Protein AF-A0A1P8UWG8-F1 (afdb_monomer_lite)

Secondary structure (DSSP, 8-state):
-------HHHHTHHHHHHS-SS-TTB-S-TTT--B---SSTT---SSHHHHHHHHHHHHHHHHHHHHHHHHHHHTSS--S-HHHHHHHHHHHHHHHHHHHHHHHHHHHHHT-

Organism: NCBI:txid1250539

pLDDT: mean 94.81, std 5.62, range [61.84, 98.56]

Radius of gyration: 17.38 Å; chains: 1; bounding box: 39×30×46 Å

Sequence (112 aa):
MHLDIEPFAVACAPQLDRSPLAVPGICFNSACARAFSPARAWQVYCCESCRRFGEREMRKVGHMAAPALLAWRLGKYETQDAARRDLSRAARRWVGHLQSAWLRDRQRRAAG

Structure (mmCIF, N/CA/C/O backbone):
data_AF-A0A1P8UWG8-F1
#
_entry.id   AF-A0A1P8UWG8-F1
#
loop_
_atom_site.group_PDB
_atom_site.id
_atom_site.type_symbol
_atom_site.label_atom_id
_atom_site.label_alt_id
_atom_site.label_comp_id
_atom_site.label_asym_id
_atom_site.label_entity_id
_atom_site.label_seq_id
_atom_site.pdbx_PDB_ins_code
_atom_site.Cartn_x
_atom_site.Cartn_y
_atom_site.Cartn_z
_atom_site.occupancy
_atom_site.B_iso_or_equiv
_atom_site.auth_seq_id
_atom_site.auth_comp_id
_atom_site.auth_asym_id
_atom_site.auth_atom_id
_atom_site.pdbx_PDB_model_num
ATOM 1 N N . MET A 1 1 ? 0.001 -17.797 11.940 1.00 62.28 1 MET A N 1
ATOM 2 C CA . MET A 1 1 ? -1.216 -17.040 11.574 1.00 62.28 1 MET A CA 1
ATOM 3 C C . MET A 1 1 ? -1.509 -17.325 10.114 1.00 62.28 1 MET A C 1
ATOM 5 O O . MET A 1 1 ? -0.632 -17.079 9.296 1.00 62.28 1 MET A O 1
ATOM 9 N N . HIS A 1 2 ? -2.679 -17.880 9.808 1.00 76.88 2 HIS A N 1
ATOM 10 C CA . HIS A 1 2 ? -3.149 -18.104 8.441 1.00 76.88 2 HIS A CA 1
ATOM 11 C C . HIS A 1 2 ? -4.305 -17.135 8.182 1.00 76.88 2 HIS A C 1
ATOM 13 O O . HIS A 1 2 ? -5.165 -16.984 9.049 1.00 76.88 2 HIS A O 1
ATOM 19 N N . LEU A 1 3 ? -4.266 -16.412 7.064 1.00 82.88 3 LEU A N 1
ATOM 20 C CA . LEU A 1 3 ? -5.334 -15.509 6.639 1.00 82.88 3 LEU A CA 1
ATOM 21 C C . LEU A 1 3 ? -5.834 -16.012 5.288 1.00 82.88 3 LEU A C 1
ATOM 23 O O . LEU A 1 3 ? -5.139 -15.844 4.287 1.00 82.88 3 LEU A O 1
ATOM 27 N N . ASP A 1 4 ? -7.025 -16.605 5.280 1.00 87.56 4 ASP A N 1
ATOM 28 C CA . ASP A 1 4 ? -7.695 -17.126 4.083 1.00 87.56 4 ASP A CA 1
ATOM 29 C C . ASP A 1 4 ? -8.391 -16.003 3.314 1.00 87.56 4 ASP A C 1
ATOM 31 O O . ASP A 1 4 ? -9.614 -15.945 3.196 1.00 87.56 4 ASP A O 1
ATOM 35 N N . ILE A 1 5 ? -7.595 -15.046 2.845 1.00 93.19 5 ILE A N 1
ATOM 36 C CA . ILE A 1 5 ? -8.054 -13.968 1.978 1.00 93.19 5 ILE A CA 1
ATOM 37 C C . ILE A 1 5 ? -7.398 -14.106 0.612 1.00 93.19 5 ILE A C 1
ATOM 39 O O . ILE A 1 5 ? -6.190 -14.325 0.499 1.00 93.19 5 ILE A O 1
ATOM 43 N N . GLU A 1 6 ? -8.208 -13.959 -0.432 1.00 93.25 6 GLU A N 1
ATOM 44 C CA . GLU A 1 6 ? -7.722 -13.944 -1.803 1.00 93.25 6 GLU A CA 1
ATOM 45 C C . GLU A 1 6 ? -6.659 -12.840 -1.989 1.00 93.25 6 GLU A C 1
ATOM 47 O O . GLU A 1 6 ? -6.832 -11.720 -1.486 1.00 93.25 6 GLU A O 1
ATOM 52 N N . PRO A 1 7 ? -5.543 -13.112 -2.696 1.00 91.12 7 PRO A N 1
ATOM 53 C CA . PRO A 1 7 ? -4.528 -12.099 -2.944 1.00 91.12 7 PRO A CA 1
ATOM 54 C C . PRO A 1 7 ? -5.112 -10.871 -3.645 1.00 91.12 7 PRO A C 1
ATOM 56 O O . PRO A 1 7 ? -5.896 -10.996 -4.582 1.00 91.12 7 PRO A O 1
ATOM 59 N N . PHE A 1 8 ? -4.650 -9.676 -3.266 1.00 92.12 8 PHE A N 1
ATOM 60 C CA . PHE A 1 8 ? -5.113 -8.410 -3.854 1.00 92.12 8 PHE A CA 1
ATOM 61 C C . PHE A 1 8 ? -5.042 -8.391 -5.391 1.00 92.12 8 PHE A C 1
ATOM 63 O O . PHE A 1 8 ? -5.943 -7.874 -6.044 1.00 92.12 8 PHE A O 1
ATOM 70 N N . ALA A 1 9 ? -3.997 -8.993 -5.971 1.00 90.75 9 ALA A N 1
ATOM 71 C CA . ALA A 1 9 ? -3.826 -9.078 -7.421 1.00 90.75 9 ALA A CA 1
ATOM 72 C C . ALA A 1 9 ? -4.924 -9.893 -8.127 1.00 90.75 9 ALA A C 1
ATOM 74 O O . ALA A 1 9 ? -5.189 -9.652 -9.298 1.00 90.75 9 ALA A O 1
ATOM 75 N N . VAL A 1 10 ? -5.554 -10.834 -7.418 1.00 93.44 10 VAL A N 1
ATOM 76 C CA . VAL A 1 10 ? -6.648 -11.661 -7.937 1.00 93.44 10 VAL A CA 1
ATOM 77 C C . VAL A 1 10 ? -7.987 -10.983 -7.648 1.00 93.44 10 VAL A C 1
ATOM 79 O O . VAL A 1 10 ? -8.734 -10.691 -8.579 1.00 93.44 10 VAL A O 1
ATOM 82 N N . ALA A 1 11 ? -8.231 -10.603 -6.389 1.00 96.44 11 ALA A N 1
ATOM 83 C CA . ALA A 1 11 ? -9.482 -9.969 -5.959 1.00 96.44 11 ALA A CA 1
ATOM 84 C C . ALA A 1 11 ? -9.781 -8.640 -6.677 1.00 96.44 11 ALA A C 1
ATOM 86 O O . ALA A 1 11 ? -10.934 -8.221 -6.780 1.00 96.44 11 ALA A O 1
ATOM 87 N N . CYS A 1 12 ? -8.743 -7.948 -7.156 1.00 95.50 12 CYS A N 1
ATOM 88 C CA . CYS A 1 12 ? -8.858 -6.686 -7.884 1.00 95.50 12 CYS A CA 1
ATOM 89 C C . CYS A 1 12 ? -8.333 -6.768 -9.326 1.00 95.50 12 CYS A C 1
ATOM 91 O O . CYS A 1 12 ? -7.966 -5.735 -9.890 1.00 95.50 12 CYS A O 1
ATOM 93 N N . ALA A 1 13 ? -8.283 -7.962 -9.931 1.00 93.56 13 ALA A N 1
ATOM 94 C CA . ALA A 1 13 ? -7.753 -8.140 -11.285 1.00 93.56 13 ALA A CA 1
ATOM 95 C C . ALA A 1 13 ? -8.399 -7.194 -12.326 1.00 93.56 13 ALA A C 1
ATOM 97 O O . ALA A 1 13 ? -7.653 -6.462 -12.976 1.00 93.56 13 ALA A O 1
ATOM 98 N N . PRO A 1 14 ? -9.742 -7.051 -12.424 1.00 95.31 14 PRO A N 1
ATOM 99 C CA . PRO A 1 14 ? -10.351 -6.149 -13.410 1.00 95.31 14 PRO A CA 1
ATOM 100 C C . PRO A 1 14 ? -9.973 -4.673 -13.222 1.00 95.31 14 PRO A C 1
ATOM 102 O O . PRO A 1 14 ? -9.913 -3.904 -14.182 1.00 95.31 14 PRO A O 1
ATOM 105 N N . GLN A 1 15 ? -9.756 -4.244 -11.977 1.00 96.81 15 GLN A N 1
ATOM 106 C CA . GLN A 1 15 ? -9.339 -2.883 -11.654 1.00 96.81 15 GLN A CA 1
ATOM 107 C C . GLN A 1 15 ? -7.863 -2.675 -11.986 1.00 96.81 15 GLN A C 1
ATOM 109 O O . GLN A 1 15 ? -7.504 -1.620 -12.504 1.00 96.81 15 GLN A O 1
ATOM 114 N N . LEU A 1 16 ? -7.025 -3.676 -11.716 1.00 92.81 16 LEU A N 1
ATOM 115 C CA . LEU A 1 16 ? -5.600 -3.644 -12.029 1.00 92.81 16 LEU A CA 1
ATOM 116 C C . LEU A 1 16 ? -5.337 -3.697 -13.534 1.00 92.81 16 LEU A C 1
ATOM 118 O O . LEU A 1 16 ? -4.412 -3.034 -13.984 1.00 92.81 16 LEU A O 1
ATOM 122 N N . ASP A 1 17 ? -6.175 -4.374 -14.317 1.00 91.50 17 ASP A N 1
ATOM 123 C CA . ASP A 1 17 ? -6.080 -4.345 -15.782 1.00 91.50 17 ASP A CA 1
ATOM 124 C C . ASP A 1 17 ? -6.367 -2.943 -16.345 1.00 91.50 17 ASP A C 1
ATOM 126 O O . ASP A 1 17 ? -5.721 -2.496 -17.291 1.00 91.50 17 ASP A O 1
ATOM 130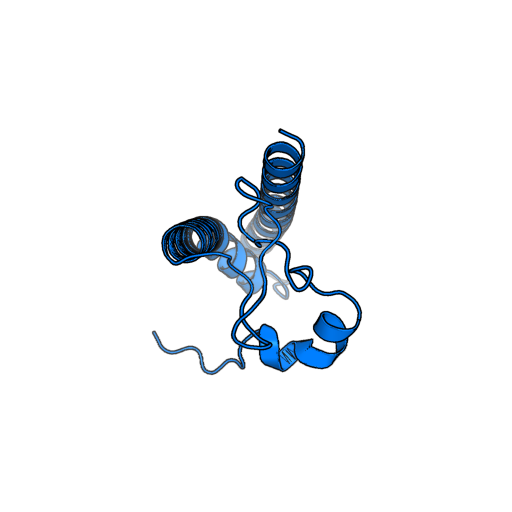 N N . ARG A 1 18 ? -7.320 -2.215 -15.744 1.00 94.25 18 ARG A N 1
ATOM 131 C CA . ARG A 1 18 ? -7.695 -0.849 -16.161 1.00 94.25 18 ARG A CA 1
ATOM 132 C C . ARG A 1 18 ? -6.758 0.227 -15.623 1.00 94.25 18 ARG A C 1
ATOM 134 O O . ARG A 1 18 ? -6.586 1.263 -16.256 1.00 94.25 18 ARG A O 1
ATOM 141 N N . SER A 1 19 ? -6.197 0.006 -14.440 1.00 94.31 19 SER A N 1
ATOM 142 C CA . SER A 1 19 ? -5.290 0.930 -13.765 1.00 94.31 19 SER A CA 1
ATOM 143 C C . SER A 1 19 ? -4.104 0.160 -13.174 1.00 94.31 19 SER A C 1
ATOM 145 O O . SER A 1 19 ? -4.040 -0.023 -11.950 1.00 94.31 19 SER A O 1
ATOM 147 N N . PRO A 1 20 ? -3.153 -0.287 -14.017 1.00 91.25 20 PRO A N 1
ATOM 148 C CA . PRO A 1 20 ? -2.013 -1.069 -13.561 1.00 91.25 20 PRO A CA 1
ATOM 149 C C . PRO A 1 20 ? -1.151 -0.296 -12.565 1.00 91.25 20 PRO A C 1
ATOM 151 O O . PRO A 1 20 ? -0.825 0.871 -12.772 1.00 91.25 20 PRO A O 1
ATOM 154 N N . LEU A 1 21 ? -0.720 -0.968 -11.493 1.00 91.50 21 LEU A N 1
ATOM 155 C CA . LEU A 1 21 ? 0.269 -0.399 -10.567 1.00 91.50 21 LEU A CA 1
ATOM 156 C C . LEU A 1 21 ? 1.662 -0.318 -11.202 1.00 91.50 21 LEU A C 1
ATOM 158 O O . LEU A 1 21 ? 2.432 0.590 -10.896 1.00 91.50 21 LEU A O 1
ATOM 162 N N . ALA A 1 22 ? 1.988 -1.284 -12.061 1.00 92.25 22 ALA A N 1
ATOM 163 C CA . ALA A 1 22 ? 3.235 -1.353 -12.804 1.00 92.25 22 ALA A CA 1
ATOM 164 C C . ALA A 1 22 ? 2.945 -1.198 -14.297 1.00 92.25 22 ALA A C 1
ATOM 166 O O . ALA A 1 22 ? 2.021 -1.819 -14.819 1.00 92.25 22 ALA A O 1
ATOM 167 N N . VAL A 1 23 ? 3.756 -0.396 -14.984 1.00 91.25 23 VAL A N 1
ATOM 168 C CA . VAL A 1 23 ? 3.688 -0.266 -16.441 1.00 91.25 23 VAL A CA 1
ATOM 169 C C . VAL A 1 23 ? 4.468 -1.429 -17.065 1.00 91.25 23 VAL A C 1
ATOM 171 O O . VAL A 1 23 ? 5.633 -1.623 -16.701 1.00 91.25 23 VAL A O 1
ATOM 174 N N . PRO A 1 24 ? 3.876 -2.212 -17.988 1.00 90.81 24 PRO A N 1
ATOM 175 C CA . PRO A 1 24 ? 4.586 -3.290 -18.666 1.00 90.81 24 PRO A CA 1
ATOM 176 C C . PRO A 1 24 ? 5.894 -2.806 -19.299 1.00 90.81 24 PRO A C 1
ATOM 178 O O . PRO A 1 24 ? 5.934 -1.780 -19.972 1.00 90.81 24 PRO A O 1
ATOM 181 N N . GLY A 1 25 ? 6.977 -3.544 -19.057 1.00 94.31 25 GLY A N 1
ATOM 182 C CA . GLY A 1 25 ? 8.305 -3.210 -19.571 1.00 94.31 25 GLY A CA 1
ATOM 183 C C . GLY A 1 25 ? 9.022 -2.061 -18.855 1.00 94.31 25 GLY A C 1
ATOM 184 O O . GLY A 1 25 ? 10.145 -1.741 -19.228 1.00 94.31 25 GLY A O 1
ATOM 185 N N . ILE A 1 26 ? 8.445 -1.468 -17.804 1.00 95.81 26 ILE A N 1
ATOM 186 C CA . ILE A 1 26 ? 9.113 -0.478 -16.947 1.00 95.81 26 ILE A CA 1
ATOM 187 C C . ILE A 1 26 ? 9.309 -1.069 -15.553 1.00 95.81 26 ILE A C 1
ATOM 189 O O . ILE A 1 26 ? 8.381 -1.600 -14.945 1.00 95.81 26 ILE A O 1
ATOM 193 N N . CYS A 1 27 ? 10.534 -1.010 -15.029 1.00 96.75 27 CYS A N 1
ATOM 194 C CA . CYS A 1 27 ? 10.850 -1.602 -13.734 1.00 96.75 27 CYS A CA 1
ATOM 195 C C . CYS A 1 27 ? 10.037 -0.945 -12.608 1.00 96.75 27 CYS A C 1
ATOM 197 O O . CYS A 1 27 ? 10.156 0.251 -12.353 1.00 96.75 27 CYS A O 1
ATOM 199 N N . PHE A 1 28 ? 9.274 -1.747 -11.865 1.00 96.88 28 PHE A N 1
ATOM 200 C CA . PHE A 1 28 ? 8.405 -1.282 -10.782 1.00 96.88 28 PHE A CA 1
ATOM 201 C C . PHE A 1 28 ? 9.157 -0.827 -9.514 1.00 96.88 28 PHE A C 1
ATOM 203 O O . PHE A 1 28 ? 8.568 -0.257 -8.587 1.00 96.88 28 PHE A O 1
ATOM 210 N N . ASN A 1 29 ? 10.473 -1.054 -9.451 1.00 96.75 29 ASN A N 1
ATOM 211 C CA . ASN A 1 29 ? 11.321 -0.397 -8.463 1.00 96.75 29 ASN A CA 1
ATOM 212 C C . ASN A 1 29 ? 11.430 1.087 -8.833 1.00 96.75 29 ASN A C 1
ATOM 214 O O . ASN A 1 29 ? 12.096 1.428 -9.809 1.00 96.75 29 ASN A O 1
ATOM 218 N N . SER A 1 30 ? 10.820 1.958 -8.028 1.00 93.06 30 SER A N 1
ATOM 219 C CA . SER A 1 30 ? 10.753 3.390 -8.321 1.00 93.06 30 SER A CA 1
ATOM 220 C C . SER A 1 30 ? 12.114 4.091 -8.289 1.00 93.06 30 SER A C 1
ATOM 222 O O . SER A 1 30 ? 12.209 5.184 -8.813 1.00 93.06 30 SER A O 1
ATOM 224 N N . ALA A 1 31 ? 13.150 3.483 -7.698 1.00 94.44 31 ALA A N 1
ATOM 225 C CA . ALA A 1 31 ? 14.530 3.979 -7.775 1.00 94.44 31 ALA A CA 1
ATOM 226 C C . ALA A 1 31 ? 15.241 3.595 -9.082 1.00 94.44 31 ALA A C 1
ATOM 228 O O . ALA A 1 31 ? 16.321 4.092 -9.366 1.00 94.44 31 ALA A O 1
ATOM 229 N N . CYS A 1 32 ? 14.709 2.608 -9.806 1.00 96.06 32 CYS A N 1
ATOM 230 C CA . CYS A 1 32 ? 15.331 2.074 -11.008 1.00 96.06 32 CYS A CA 1
ATOM 231 C C . CYS A 1 32 ? 14.609 2.556 -12.259 1.00 96.06 32 CYS A C 1
ATOM 233 O O . CYS A 1 32 ? 15.278 3.002 -13.180 1.00 96.06 32 CYS A O 1
ATOM 235 N N . ALA A 1 33 ? 13.277 2.408 -12.307 1.00 93.12 33 ALA A N 1
ATOM 236 C CA . ALA A 1 33 ? 12.389 2.877 -13.378 1.00 93.12 33 ALA A CA 1
ATOM 237 C C . ALA A 1 33 ? 12.818 2.543 -14.828 1.00 93.12 33 ALA A C 1
ATOM 239 O O . ALA A 1 33 ? 12.242 3.051 -15.785 1.00 93.12 33 ALA A O 1
ATOM 240 N N . ARG A 1 34 ? 13.815 1.671 -15.022 1.00 95.06 34 ARG A N 1
ATOM 241 C CA . ARG A 1 34 ? 14.382 1.405 -16.343 1.00 95.06 34 ARG A CA 1
ATOM 242 C C . ARG A 1 34 ? 13.416 0.619 -17.213 1.00 95.06 34 ARG A C 1
ATOM 244 O O . ARG A 1 34 ? 12.730 -0.284 -16.723 1.00 95.06 34 ARG A O 1
ATOM 251 N N . ALA A 1 35 ? 13.478 0.879 -18.512 1.00 96.31 35 ALA A N 1
ATOM 252 C CA . ALA A 1 35 ? 12.877 0.002 -19.500 1.00 96.31 35 ALA A CA 1
ATOM 253 C C . ALA A 1 35 ? 13.584 -1.369 -19.528 1.00 96.31 35 ALA A C 1
ATOM 255 O O . ALA A 1 35 ? 14.806 -1.471 -19.344 1.00 96.31 35 ALA A O 1
ATOM 256 N N . PHE A 1 36 ? 12.805 -2.428 -19.738 1.00 97.50 36 PHE A N 1
ATOM 257 C CA . PHE A 1 36 ? 13.258 -3.802 -19.930 1.00 97.50 36 PHE A CA 1
ATOM 258 C C . PHE A 1 36 ? 12.225 -4.595 -20.742 1.00 97.50 36 PHE A C 1
ATOM 260 O O . PHE A 1 36 ? 11.041 -4.278 -20.717 1.00 97.50 36 PHE A O 1
ATOM 267 N N . SER A 1 37 ? 12.658 -5.655 -21.424 1.00 97.00 37 SER A N 1
ATOM 268 C CA . SER A 1 37 ? 11.751 -6.587 -22.105 1.00 97.00 37 SER A CA 1
ATOM 269 C C . SER A 1 37 ? 11.336 -7.703 -21.137 1.00 97.00 37 SER A C 1
ATOM 271 O O . SER A 1 37 ? 12.205 -8.473 -20.717 1.00 97.00 37 SER A O 1
ATOM 273 N N . PRO A 1 38 ? 10.053 -7.814 -20.742 1.00 94.81 38 PRO A N 1
ATOM 274 C CA . PRO A 1 38 ? 9.608 -8.872 -19.839 1.00 94.81 38 PRO A CA 1
ATOM 275 C C . PRO A 1 38 ? 9.714 -10.248 -20.504 1.00 94.81 38 PRO A C 1
ATOM 277 O O . PRO A 1 38 ? 9.248 -10.436 -21.624 1.00 94.81 38 PRO A O 1
ATOM 280 N N . ALA A 1 39 ? 10.268 -11.235 -19.798 1.00 94.56 39 ALA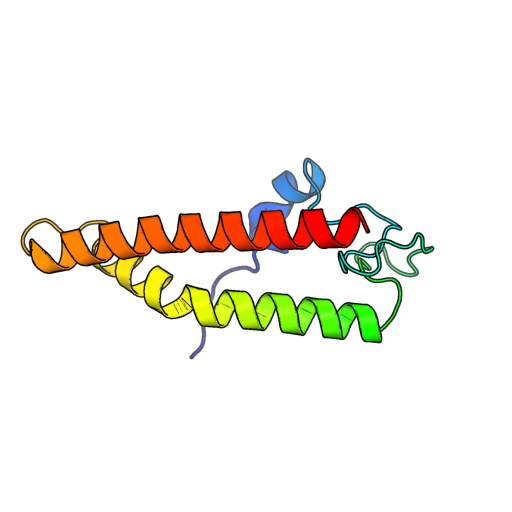 A N 1
ATOM 281 C CA . ALA A 1 39 ? 10.267 -12.626 -20.257 1.00 94.56 39 ALA A CA 1
ATOM 282 C C . ALA A 1 39 ? 8.921 -13.325 -19.985 1.00 94.56 39 ALA A C 1
ATOM 284 O O . ALA A 1 39 ? 8.624 -14.374 -20.556 1.00 94.56 39 ALA A O 1
ATOM 285 N N . ARG A 1 40 ? 8.112 -12.770 -19.074 1.00 92.12 40 ARG A N 1
ATOM 286 C CA . ARG A 1 40 ? 6.787 -13.266 -18.680 1.00 92.12 40 ARG A CA 1
ATOM 287 C C . ARG A 1 40 ? 5.823 -12.091 -18.540 1.00 92.12 40 ARG A C 1
ATOM 289 O O . ARG A 1 40 ? 6.230 -11.024 -18.094 1.00 92.12 40 ARG A O 1
ATOM 296 N N . ALA A 1 41 ? 4.541 -12.315 -18.831 1.00 86.88 41 ALA A N 1
ATOM 297 C CA . ALA A 1 41 ? 3.511 -11.271 -18.774 1.00 86.88 41 ALA A CA 1
ATOM 298 C C . ALA A 1 41 ? 3.348 -10.632 -17.379 1.00 86.88 41 ALA A C 1
ATOM 300 O O . ALA A 1 41 ? 3.054 -9.450 -17.272 1.00 86.88 41 ALA A O 1
ATOM 301 N N . TRP A 1 42 ? 3.587 -11.393 -16.306 1.00 87.00 42 TRP A N 1
ATOM 302 C CA . TRP A 1 42 ? 3.490 -10.911 -14.921 1.00 87.00 42 TRP A CA 1
ATOM 303 C C . TRP A 1 42 ? 4.774 -10.248 -14.400 1.00 87.00 42 TRP A C 1
ATOM 305 O O . TRP A 1 42 ? 4.813 -9.777 -13.262 1.00 87.00 42 TRP A O 1
ATOM 315 N N . GLN A 1 43 ? 5.861 -10.249 -15.177 1.00 94.06 43 GLN A N 1
ATOM 316 C CA . GLN A 1 43 ? 7.144 -9.738 -14.710 1.00 94.06 43 GLN A CA 1
ATOM 317 C C . GLN A 1 43 ? 7.122 -8.206 -14.659 1.00 94.06 43 GLN A C 1
ATOM 319 O O . GLN A 1 43 ? 7.073 -7.539 -15.687 1.00 94.06 43 GLN A O 1
ATOM 324 N N . VAL A 1 44 ? 7.239 -7.654 -13.449 1.00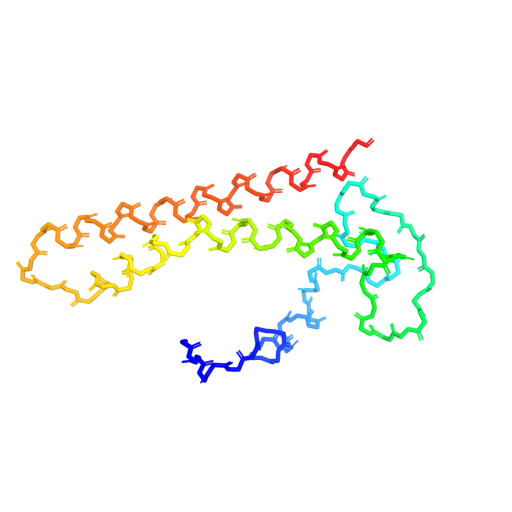 96.25 44 VAL A N 1
ATOM 325 C CA . VAL A 1 44 ? 7.221 -6.199 -13.196 1.00 96.25 44 VAL A CA 1
ATOM 326 C C . VAL A 1 44 ? 8.588 -5.616 -12.810 1.00 96.25 44 VAL A C 1
ATOM 328 O O . VAL A 1 44 ? 8.731 -4.406 -12.671 1.00 96.25 44 VAL A O 1
ATOM 331 N N . TYR A 1 45 ? 9.617 -6.450 -12.635 1.00 97.88 45 TYR A N 1
ATOM 332 C CA . TYR A 1 45 ? 10.976 -6.011 -12.296 1.00 97.88 45 TYR A CA 1
ATOM 333 C C . TYR A 1 45 ? 11.978 -6.433 -13.371 1.00 97.88 45 TYR A C 1
ATOM 335 O O . TYR A 1 45 ? 11.940 -7.564 -13.859 1.00 97.88 45 TYR A O 1
ATOM 343 N N . CYS A 1 46 ? 12.928 -5.549 -13.684 1.00 97.50 46 CYS A N 1
ATOM 344 C CA . CYS A 1 46 ? 13.951 -5.805 -14.701 1.00 97.50 46 CYS A CA 1
ATOM 345 C C . CYS A 1 46 ? 14.992 -6.855 -14.286 1.00 97.50 46 CYS A C 1
ATOM 347 O O . CYS A 1 46 ? 15.673 -7.417 -15.136 1.00 97.50 46 CYS A O 1
ATOM 349 N N . CYS A 1 47 ? 15.166 -7.085 -12.982 1.00 96.81 47 CYS A N 1
ATOM 350 C CA . CYS A 1 47 ? 16.136 -8.029 -12.440 1.00 96.81 47 CYS A CA 1
ATOM 351 C C . CYS A 1 47 ? 15.799 -8.422 -10.993 1.00 96.81 47 CYS A C 1
ATOM 353 O O . CYS A 1 47 ? 14.980 -7.789 -10.318 1.00 96.81 47 CYS A O 1
ATOM 355 N N . GLU A 1 48 ? 16.491 -9.448 -10.500 1.00 97.50 48 GLU A N 1
ATOM 356 C CA . GLU A 1 48 ? 16.317 -10.001 -9.156 1.00 97.50 48 GLU A CA 1
ATOM 357 C C . GLU A 1 48 ? 16.607 -8.987 -8.036 1.00 97.50 48 GLU A C 1
ATOM 359 O O . GLU A 1 48 ? 15.894 -8.943 -7.032 1.00 97.50 48 GLU A O 1
ATOM 364 N N . SER A 1 49 ? 17.613 -8.122 -8.200 1.00 98.06 49 SER A N 1
ATOM 365 C CA . SER A 1 49 ? 17.925 -7.099 -7.194 1.00 98.06 49 SER A CA 1
ATOM 366 C C . SER A 1 49 ? 16.793 -6.076 -7.050 1.00 98.06 49 SER A C 1
ATOM 368 O O . SER A 1 49 ? 16.441 -5.705 -5.928 1.00 98.06 49 SER A O 1
ATOM 370 N N . CYS A 1 50 ? 16.161 -5.681 -8.162 1.00 98.00 50 CYS A N 1
ATOM 371 C CA . CYS A 1 50 ? 14.992 -4.803 -8.149 1.00 98.00 50 CYS A CA 1
ATOM 372 C C . CYS A 1 50 ? 13.769 -5.480 -7.524 1.00 98.00 50 CYS A C 1
ATOM 374 O O . CYS A 1 50 ? 13.066 -4.834 -6.745 1.00 98.00 50 CYS A O 1
ATOM 376 N N . ARG A 1 51 ? 13.552 -6.776 -7.788 1.00 97.56 51 ARG A N 1
ATOM 377 C CA . ARG A 1 51 ? 12.495 -7.555 -7.125 1.00 97.56 51 ARG A CA 1
ATOM 378 C C . ARG A 1 51 ? 12.687 -7.568 -5.610 1.00 97.56 51 ARG A C 1
ATOM 380 O O . ARG A 1 51 ? 11.787 -7.174 -4.874 1.00 97.56 51 ARG A O 1
ATOM 387 N N . ARG A 1 52 ? 13.886 -7.920 -5.134 1.00 97.94 52 ARG A N 1
ATOM 388 C CA . ARG A 1 52 ? 14.216 -7.926 -3.695 1.00 97.94 52 ARG A CA 1
ATOM 389 C C . ARG A 1 52 ? 14.078 -6.548 -3.056 1.00 9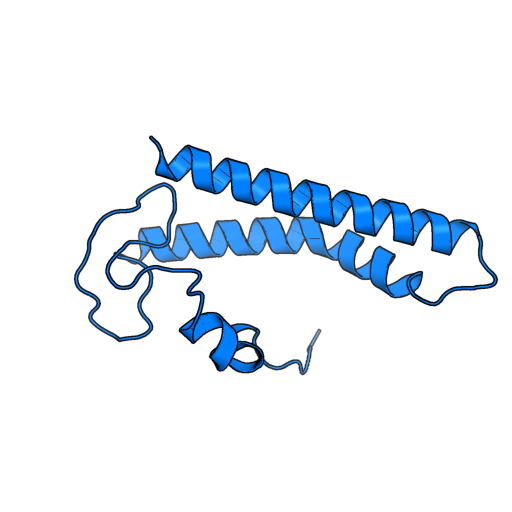7.94 52 ARG A C 1
ATOM 391 O O . ARG A 1 52 ? 13.687 -6.443 -1.895 1.00 97.94 52 ARG A O 1
ATOM 398 N N . PHE A 1 53 ? 14.424 -5.482 -3.778 1.00 97.12 53 PHE A N 1
ATOM 399 C CA . PHE A 1 53 ? 14.198 -4.120 -3.304 1.00 97.12 53 PHE A CA 1
ATOM 400 C C . PHE A 1 53 ? 12.703 -3.853 -3.097 1.00 97.12 53 PHE A C 1
ATOM 402 O O . PHE A 1 53 ? 12.312 -3.478 -1.992 1.00 97.12 53 PHE A O 1
ATOM 409 N N . GLY A 1 54 ? 11.880 -4.119 -4.116 1.00 96.06 54 GLY A N 1
ATOM 410 C CA . GLY A 1 54 ? 10.432 -3.932 -4.045 1.00 96.06 54 GLY A CA 1
ATOM 411 C C . GLY A 1 54 ? 9.779 -4.757 -2.935 1.00 96.06 54 GLY A C 1
ATOM 412 O O . GLY A 1 54 ? 8.981 -4.235 -2.165 1.00 96.06 54 GLY A O 1
ATOM 413 N N . GLU A 1 55 ? 10.179 -6.014 -2.758 1.00 96.38 55 GLU A N 1
ATOM 414 C CA . GLU A 1 55 ? 9.663 -6.865 -1.678 1.00 96.38 55 GLU A CA 1
ATOM 415 C C . GLU A 1 55 ? 10.013 -6.339 -0.285 1.00 96.38 55 GLU A C 1
ATOM 417 O O . GLU A 1 55 ? 9.174 -6.364 0.618 1.00 96.38 55 GLU A O 1
ATOM 422 N N . ARG A 1 56 ? 11.240 -5.837 -0.093 1.00 97.44 56 ARG A N 1
ATOM 423 C CA . ARG A 1 56 ? 11.644 -5.216 1.177 1.00 97.44 56 ARG A CA 1
ATOM 424 C C . ARG A 1 56 ? 10.846 -3.948 1.455 1.00 97.44 56 ARG A C 1
ATOM 426 O O . ARG A 1 56 ? 10.424 -3.748 2.591 1.00 97.44 56 ARG A O 1
ATOM 433 N N . GLU A 1 57 ? 10.625 -3.120 0.437 1.00 96.81 57 GLU A N 1
ATOM 434 C CA . GLU A 1 57 ? 9.799 -1.915 0.538 1.00 96.81 57 GLU A CA 1
ATOM 435 C C . GLU A 1 57 ? 8.366 -2.267 0.967 1.00 96.81 57 GLU A C 1
ATOM 437 O O . GLU A 1 57 ? 7.895 -1.771 1.992 1.00 96.81 57 GLU A O 1
ATOM 442 N N . MET A 1 58 ? 7.713 -3.189 0.252 1.00 96.06 58 MET A N 1
ATOM 443 C CA . MET A 1 58 ? 6.346 -3.638 0.546 1.00 96.06 58 MET A CA 1
ATOM 444 C C . MET A 1 58 ? 6.232 -4.237 1.950 1.00 96.06 58 MET A C 1
ATOM 446 O O . MET A 1 58 ? 5.315 -3.902 2.700 1.00 96.06 58 MET A O 1
ATOM 450 N N . ARG A 1 59 ? 7.200 -5.074 2.352 1.00 96.88 59 ARG A N 1
ATOM 451 C CA . ARG A 1 59 ? 7.246 -5.662 3.698 1.00 96.88 59 ARG A CA 1
ATOM 452 C C . ARG A 1 59 ? 7.381 -4.595 4.778 1.00 96.88 59 ARG A C 1
ATOM 454 O O . ARG A 1 59 ? 6.686 -4.669 5.787 1.00 96.88 59 ARG A O 1
ATOM 461 N N . LYS A 1 60 ? 8.252 -3.602 4.575 1.00 97.06 60 LYS A N 1
ATOM 462 C CA . LYS A 1 60 ? 8.451 -2.504 5.528 1.00 97.06 60 LYS A CA 1
ATOM 463 C C . LYS A 1 60 ? 7.162 -1.705 5.715 1.00 97.06 60 LYS A C 1
ATOM 465 O O . LYS A 1 60 ? 6.767 -1.452 6.849 1.00 97.06 60 LYS A O 1
ATOM 470 N N . VAL A 1 61 ? 6.490 -1.344 4.622 1.00 97.94 61 VAL A N 1
ATOM 471 C CA . VAL A 1 61 ? 5.217 -0.609 4.680 1.00 97.94 61 VAL A CA 1
ATOM 472 C C . VAL A 1 61 ? 4.128 -1.443 5.346 1.00 97.94 61 VAL A C 1
ATOM 474 O O . VAL A 1 61 ? 3.453 -0.941 6.241 1.00 97.94 61 VAL A O 1
ATOM 477 N N . GLY A 1 62 ? 4.000 -2.722 4.982 1.00 96.81 62 GLY A N 1
ATOM 478 C CA . GLY A 1 62 ? 3.042 -3.635 5.607 1.00 96.81 62 GLY A CA 1
ATOM 479 C C . GLY A 1 62 ? 3.263 -3.782 7.114 1.00 96.81 62 GLY A C 1
ATOM 480 O O . GLY A 1 62 ? 2.307 -3.717 7.883 1.00 96.81 62 GLY A O 1
ATOM 481 N N . HIS A 1 63 ? 4.521 -3.896 7.549 1.00 97.12 63 HIS A N 1
ATOM 482 C CA . HIS A 1 63 ? 4.867 -3.979 8.967 1.00 97.12 63 HIS A CA 1
ATOM 483 C C . HIS A 1 63 ? 4.495 -2.704 9.734 1.00 97.12 63 HIS A C 1
ATOM 485 O O . HIS A 1 63 ? 3.884 -2.789 10.796 1.00 97.12 63 HIS A O 1
ATOM 491 N N . MET A 1 64 ? 4.791 -1.524 9.176 1.00 97.50 64 MET A N 1
ATOM 492 C CA . MET A 1 64 ? 4.376 -0.250 9.773 1.00 97.50 64 MET A CA 1
ATOM 493 C C . MET A 1 64 ? 2.844 -0.124 9.832 1.00 97.50 64 MET A C 1
ATOM 495 O O . MET A 1 64 ? 2.305 0.355 10.824 1.00 97.50 64 MET A O 1
ATOM 499 N N . ALA A 1 65 ? 2.135 -0.561 8.786 1.00 98.19 65 ALA A N 1
ATOM 500 C CA . ALA A 1 65 ? 0.683 -0.434 8.683 1.00 98.19 65 ALA A CA 1
ATOM 501 C C . ALA A 1 65 ? -0.097 -1.362 9.624 1.00 98.19 65 ALA A C 1
ATOM 503 O O . ALA A 1 65 ? -1.173 -0.987 10.092 1.00 98.19 65 ALA A O 1
ATOM 504 N N . ALA A 1 66 ? 0.428 -2.558 9.902 1.00 97.31 66 ALA A N 1
ATOM 505 C CA . ALA A 1 66 ? -0.272 -3.628 10.610 1.00 97.31 66 ALA A CA 1
ATOM 506 C C . ALA A 1 66 ? -1.008 -3.199 11.903 1.00 97.31 66 ALA A C 1
ATOM 508 O O . ALA A 1 66 ? -2.217 -3.440 11.983 1.00 97.31 66 ALA A O 1
ATOM 509 N N . PRO A 1 67 ? -0.375 -2.533 12.895 1.00 97.69 67 PRO A N 1
ATOM 510 C CA . PRO A 1 67 ? -1.069 -2.152 14.130 1.00 97.69 67 PRO A CA 1
ATOM 511 C C . PRO A 1 67 ? -2.204 -1.151 13.884 1.00 97.69 67 PRO A C 1
ATOM 513 O O . PRO A 1 67 ? -3.279 -1.275 14.471 1.00 97.69 67 PRO A O 1
ATOM 516 N N . ALA A 1 68 ? -2.008 -0.190 12.978 1.00 98.19 68 ALA A N 1
ATOM 517 C CA . ALA A 1 68 ? -3.030 0.797 12.652 1.00 98.19 68 ALA A CA 1
ATOM 518 C C . ALA A 1 68 ? -4.215 0.168 11.897 1.00 98.19 68 ALA A C 1
ATOM 520 O O . ALA A 1 68 ? -5.364 0.532 12.139 1.00 98.19 68 ALA A O 1
ATOM 521 N N . LEU A 1 69 ? -3.969 -0.819 11.032 1.00 97.88 69 LEU A N 1
ATOM 522 C CA . LEU A 1 69 ? -5.040 -1.564 10.363 1.00 97.88 69 LEU A CA 1
ATOM 523 C C . LEU A 1 69 ? -5.914 -2.326 11.372 1.00 97.88 69 LEU A C 1
ATOM 525 O O . LEU A 1 69 ? -7.142 -2.287 11.267 1.00 97.88 69 LEU A O 1
ATOM 529 N N . LEU A 1 70 ? -5.300 -2.957 12.379 1.00 97.44 70 LEU A N 1
ATOM 530 C CA . LEU A 1 70 ? -6.022 -3.639 13.458 1.00 97.44 70 LEU A CA 1
ATOM 531 C C . LEU A 1 70 ? -6.822 -2.651 14.314 1.00 97.44 70 LEU A C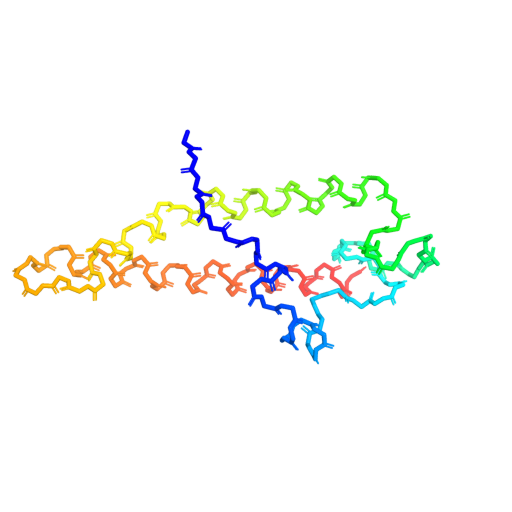 1
ATOM 533 O O . LEU A 1 70 ? -8.026 -2.830 14.489 1.00 97.44 70 LEU A O 1
ATOM 537 N N . ALA A 1 71 ? -6.184 -1.578 14.789 1.00 98.06 71 ALA A N 1
ATOM 538 C CA . ALA A 1 71 ? -6.824 -0.550 15.609 1.00 98.06 71 ALA A CA 1
ATOM 539 C C . ALA A 1 71 ? -8.013 0.113 14.894 1.00 98.06 71 ALA A C 1
ATOM 541 O O . ALA A 1 71 ?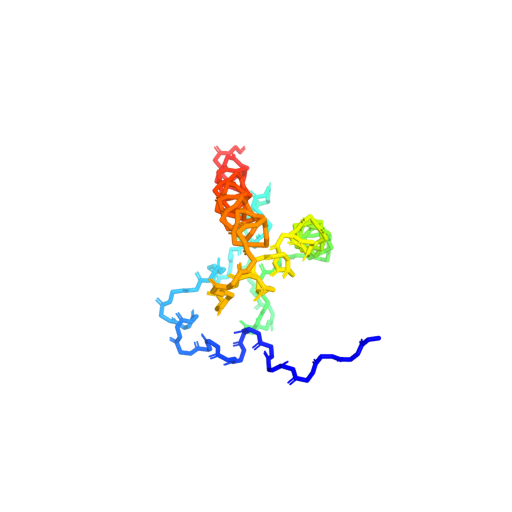 -9.076 0.311 15.487 1.00 98.06 71 ALA A O 1
ATOM 542 N N . TRP A 1 72 ? -7.870 0.397 13.595 1.00 98.25 72 TRP A N 1
ATOM 543 C CA . TRP A 1 72 ? -8.969 0.908 12.784 1.00 98.25 72 TRP A CA 1
ATOM 544 C C . TRP A 1 72 ? -10.113 -0.106 12.684 1.00 98.25 72 TRP A C 1
ATOM 546 O O . TRP A 1 72 ? -11.275 0.256 12.883 1.00 98.25 72 TRP A O 1
ATOM 556 N N . ARG A 1 73 ? -9.815 -1.382 12.402 1.00 97.19 73 ARG A N 1
ATOM 557 C CA . ARG A 1 73 ? -10.860 -2.404 12.266 1.00 97.19 73 ARG A CA 1
ATOM 558 C C . ARG A 1 73 ? -11.608 -2.645 13.578 1.00 97.19 73 ARG A C 1
ATOM 560 O O . ARG A 1 73 ? -12.829 -2.763 13.523 1.00 97.19 73 ARG A O 1
ATOM 567 N N . LEU A 1 74 ? -10.910 -2.647 14.717 1.00 95.88 74 LEU A N 1
ATOM 568 C CA . LEU A 1 74 ? -11.494 -2.837 16.050 1.00 95.88 74 LEU A CA 1
ATOM 569 C C . LEU A 1 74 ? -12.576 -1.800 16.368 1.00 95.88 74 LEU A C 1
ATOM 571 O O . LEU A 1 74 ? -13.663 -2.162 16.801 1.00 95.88 74 LEU A O 1
ATOM 575 N N . GLY A 1 75 ? -12.312 -0.516 16.116 1.00 96.50 75 GLY A N 1
ATOM 576 C CA . GLY A 1 75 ? -13.274 0.546 16.422 1.00 96.50 75 GLY A CA 1
ATOM 577 C C . GLY A 1 75 ? -14.163 0.974 15.251 1.00 96.50 75 GLY A C 1
ATOM 578 O O . GLY A 1 75 ? -14.853 1.980 15.377 1.00 96.50 75 GLY A O 1
ATOM 579 N N . LYS A 1 76 ? -14.138 0.294 14.089 1.00 94.88 76 LYS A N 1
ATOM 580 C CA . LYS A 1 76 ? -14.886 0.729 12.885 1.00 94.88 76 LYS A CA 1
ATOM 581 C C . LYS A 1 76 ? -16.403 0.775 13.107 1.00 94.88 76 LYS A C 1
ATOM 583 O O . LYS A 1 76 ? -17.060 1.647 12.545 1.00 94.88 76 LYS A O 1
ATOM 588 N N . TYR A 1 77 ? -16.932 -0.159 13.894 1.00 95.81 77 TYR A N 1
ATOM 589 C CA . TYR A 1 77 ? -18.366 -0.295 14.182 1.00 95.81 77 TYR A CA 1
ATOM 590 C C . TYR A 1 77 ? -18.681 -0.216 15.683 1.00 95.81 77 TYR A C 1
ATOM 592 O O . TYR A 1 77 ? -19.786 -0.540 16.101 1.00 95.81 77 TYR A O 1
ATOM 600 N N . GLU A 1 78 ? -17.711 0.202 16.496 1.00 95.44 78 GLU A N 1
ATOM 601 C CA . GLU A 1 78 ? -17.897 0.402 17.933 1.00 95.44 78 GLU A CA 1
ATOM 602 C C . GLU A 1 78 ? -18.851 1.580 18.187 1.00 95.44 78 GLU A C 1
ATOM 604 O O . GLU A 1 78 ? -18.788 2.596 17.491 1.00 95.44 78 GLU A O 1
ATOM 609 N N . THR A 1 79 ? -19.722 1.464 19.191 1.00 94.81 79 THR A N 1
ATOM 610 C CA . THR A 1 79 ? -20.733 2.486 19.528 1.00 94.81 79 THR A CA 1
ATOM 611 C C . THR A 1 79 ? -20.721 2.895 20.999 1.00 94.81 79 THR A C 1
ATOM 613 O O . THR A 1 79 ? -21.122 4.019 21.304 1.00 94.81 79 THR A O 1
ATOM 616 N N . GLN A 1 80 ? -20.210 2.047 21.890 1.00 96.50 80 GLN A N 1
ATOM 617 C CA . GLN A 1 80 ? -20.286 2.208 23.341 1.00 96.50 80 GLN A CA 1
ATOM 618 C C . GLN A 1 80 ? -18.969 2.738 23.916 1.00 96.50 80 GLN A C 1
ATOM 620 O O . GLN A 1 80 ? -18.966 3.667 24.720 1.00 96.50 80 GLN A O 1
ATOM 625 N N . ASP A 1 81 ? -17.834 2.221 23.446 1.00 97.31 81 ASP A N 1
ATOM 626 C CA . ASP A 1 81 ? -16.516 2.623 23.938 1.00 97.31 81 ASP A CA 1
ATOM 627 C C . ASP A 1 81 ? -15.991 3.857 23.176 1.00 97.31 81 ASP A C 1
ATOM 629 O O . ASP A 1 81 ? -15.616 3.811 21.997 1.00 97.31 81 ASP A O 1
ATOM 633 N N . ALA A 1 82 ? -15.983 5.010 23.851 1.00 96.94 82 ALA A N 1
ATOM 634 C CA . ALA A 1 82 ? -15.481 6.261 23.288 1.00 96.94 82 ALA A CA 1
ATOM 635 C C . ALA A 1 82 ? -13.969 6.224 22.991 1.00 96.94 82 ALA A C 1
ATOM 637 O O . ALA A 1 82 ? -13.549 6.757 21.962 1.00 96.94 82 ALA A O 1
ATOM 638 N N . ALA A 1 83 ? -13.169 5.561 23.830 1.00 97.75 83 ALA A N 1
ATOM 639 C CA . ALA A 1 83 ? -11.721 5.474 23.664 1.00 97.75 83 ALA A CA 1
ATOM 640 C C . ALA A 1 83 ? -11.347 4.596 22.461 1.00 97.75 83 ALA A C 1
ATOM 642 O O . ALA A 1 83 ? -10.509 4.982 21.643 1.00 97.75 83 ALA A O 1
ATOM 643 N N . ARG A 1 84 ? -12.027 3.458 22.269 1.00 97.44 84 ARG A N 1
ATOM 644 C CA . ARG A 1 84 ? -11.844 2.608 21.074 1.00 97.44 84 ARG A CA 1
ATOM 645 C C . ARG A 1 84 ? -12.211 3.325 19.781 1.00 97.44 84 ARG A C 1
ATOM 647 O O . ARG A 1 84 ? -11.514 3.178 18.773 1.00 97.44 84 ARG A O 1
ATOM 654 N N . ARG A 1 85 ? -13.288 4.117 19.788 1.00 97.62 85 ARG A N 1
ATOM 655 C CA . ARG A 1 85 ? -13.664 4.941 18.627 1.00 97.62 85 ARG A CA 1
ATOM 656 C C . ARG A 1 85 ? -12.605 5.992 18.319 1.00 97.62 85 ARG A C 1
ATOM 658 O O . ARG A 1 85 ? -12.286 6.191 17.146 1.00 97.62 85 ARG A O 1
ATOM 665 N N . ASP A 1 86 ? -12.056 6.649 19.337 1.00 98.12 86 ASP A N 1
ATOM 666 C CA . ASP A 1 86 ? -11.003 7.641 19.131 1.00 98.12 86 ASP A CA 1
ATOM 667 C C . ASP A 1 86 ? -9.717 7.012 18.573 1.00 98.12 86 ASP A C 1
ATOM 669 O O . ASP A 1 86 ? -9.202 7.464 17.545 1.00 98.12 86 ASP A O 1
ATOM 673 N N . LEU A 1 87 ? -9.286 5.880 19.139 1.00 98.25 87 LEU A N 1
ATOM 674 C CA . LEU A 1 87 ? -8.153 5.106 18.631 1.00 98.25 87 LEU A CA 1
ATOM 675 C C . LEU A 1 87 ? -8.349 4.701 17.160 1.00 98.25 87 LEU A C 1
ATOM 677 O O . LEU A 1 87 ? -7.443 4.868 16.344 1.00 98.25 87 LEU A O 1
ATOM 681 N N . SER A 1 88 ? -9.539 4.222 16.789 1.00 98.31 88 SER A N 1
ATOM 682 C CA . SER A 1 88 ? -9.866 3.868 15.400 1.00 98.31 88 SER A CA 1
ATOM 683 C C . SER A 1 88 ? -9.767 5.063 14.445 1.00 98.31 88 SER A C 1
ATOM 685 O O . SER A 1 88 ? -9.215 4.943 13.345 1.00 98.31 88 SER A O 1
ATOM 687 N N . ARG A 1 89 ? -10.228 6.249 14.866 1.00 98.19 89 ARG A N 1
ATOM 688 C CA . ARG A 1 89 ? -10.088 7.487 14.080 1.00 98.19 89 ARG A CA 1
ATOM 689 C C . ARG A 1 89 ? -8.622 7.881 13.923 1.00 98.19 89 ARG A C 1
ATOM 691 O O . ARG A 1 89 ? -8.212 8.228 12.814 1.00 98.19 89 ARG A O 1
ATOM 698 N N . ALA A 1 90 ? -7.836 7.815 14.998 1.00 98.44 90 ALA A N 1
ATOM 699 C CA . ALA A 1 90 ? -6.404 8.093 14.960 1.00 98.44 90 ALA A CA 1
ATOM 700 C C . ALA A 1 90 ? -5.673 7.127 14.017 1.00 98.44 90 ALA A C 1
ATOM 702 O O . ALA A 1 90 ? -4.920 7.569 13.148 1.00 98.44 90 ALA A O 1
ATOM 703 N N . ALA A 1 91 ? -5.976 5.833 14.106 1.00 98.50 91 ALA A N 1
ATOM 704 C CA . ALA A 1 91 ? -5.403 4.801 13.256 1.00 98.50 91 ALA A CA 1
ATOM 705 C C . ALA A 1 91 ? -5.748 5.006 11.771 1.00 98.50 91 ALA A C 1
ATOM 707 O O . ALA A 1 91 ? -4.856 4.975 10.924 1.00 98.50 91 ALA A O 1
ATOM 708 N N . ARG A 1 92 ? -7.013 5.310 11.442 1.00 98.38 92 ARG A N 1
ATOM 709 C CA . ARG A 1 92 ? -7.427 5.626 10.063 1.00 98.38 92 ARG A CA 1
ATOM 710 C C . ARG A 1 92 ? -6.681 6.840 9.504 1.00 98.38 92 ARG A C 1
ATOM 712 O O . ARG A 1 92 ? -6.211 6.790 8.367 1.00 98.38 92 ARG A O 1
ATOM 719 N N . ARG A 1 93 ? -6.564 7.924 10.285 1.00 98.38 93 ARG A N 1
ATOM 720 C CA . ARG A 1 93 ? -5.802 9.124 9.883 1.00 98.38 93 ARG A CA 1
ATOM 721 C C . ARG A 1 93 ? -4.338 8.782 9.624 1.00 98.38 93 ARG A C 1
ATOM 723 O O . ARG A 1 93 ? -3.782 9.187 8.606 1.00 98.38 93 ARG A O 1
ATOM 730 N N . TRP A 1 94 ? -3.737 8.004 10.518 1.00 98.56 94 TRP A N 1
ATOM 731 C CA . TRP A 1 94 ? -2.347 7.592 10.403 1.00 98.56 94 TRP A CA 1
ATOM 732 C C . TRP A 1 94 ? -2.096 6.713 9.166 1.00 98.56 94 TRP A C 1
ATOM 734 O O . TRP A 1 94 ? -1.140 6.966 8.438 1.00 98.56 94 TRP A O 1
ATOM 744 N N . VAL A 1 95 ? -2.984 5.757 8.850 1.00 98.44 95 VAL A N 1
ATOM 745 C CA . VAL A 1 95 ? -2.887 4.945 7.617 1.00 98.44 95 VAL A CA 1
ATOM 746 C C . VAL A 1 95 ? -2.902 5.837 6.373 1.00 98.44 95 VAL A C 1
ATOM 748 O O . VAL A 1 95 ? -2.065 5.661 5.489 1.00 98.44 95 VAL A O 1
ATOM 751 N N . GLY A 1 96 ? -3.792 6.833 6.321 1.00 98.25 96 GLY A N 1
ATOM 752 C CA . GLY A 1 96 ? -3.823 7.798 5.217 1.00 98.25 96 GLY A CA 1
ATOM 753 C C . GLY A 1 96 ? -2.531 8.619 5.101 1.00 98.25 96 GLY A C 1
ATOM 754 O O . GLY A 1 96 ? -2.034 8.849 3.994 1.00 98.25 96 GLY A O 1
ATOM 755 N N . HIS A 1 97 ? -1.937 9.011 6.235 1.00 98.44 97 HIS A N 1
ATOM 756 C CA . HIS A 1 97 ? -0.640 9.689 6.252 1.00 98.44 97 HIS A CA 1
ATOM 757 C C . HIS A 1 97 ? 0.483 8.787 5.723 1.00 98.44 97 HIS A C 1
ATOM 759 O O . HIS A 1 97 ? 1.250 9.222 4.863 1.00 98.44 97 HIS A O 1
ATOM 765 N N . LEU A 1 98 ? 0.543 7.527 6.172 1.00 98.50 98 LEU A N 1
ATOM 766 C CA . LEU A 1 98 ? 1.516 6.537 5.708 1.00 98.50 98 LEU A CA 1
ATOM 767 C C . LEU A 1 98 ? 1.427 6.330 4.191 1.00 98.50 98 LEU A C 1
ATOM 769 O O . LEU A 1 98 ? 2.441 6.412 3.502 1.00 98.50 98 LEU A O 1
ATOM 773 N N . GLN A 1 99 ? 0.220 6.094 3.670 1.00 97.88 99 GLN A N 1
ATOM 774 C CA . GLN A 1 99 ? -0.020 5.900 2.237 1.00 97.88 99 GLN A CA 1
ATOM 775 C C . GLN A 1 99 ? 0.443 7.112 1.424 1.00 97.88 99 GLN A C 1
ATOM 777 O O . GLN A 1 99 ? 1.160 6.960 0.437 1.00 97.88 99 GLN A O 1
ATOM 782 N N . SER A 1 100 ? 0.098 8.320 1.879 1.00 98.31 100 SER A N 1
ATOM 783 C CA . SER A 1 100 ? 0.500 9.560 1.210 1.00 98.31 100 SER A CA 1
ATOM 784 C C . SER A 1 100 ? 2.016 9.760 1.232 1.00 98.31 100 SER A C 1
ATOM 786 O O . SER A 1 100 ? 2.609 10.127 0.220 1.00 98.31 100 SER A O 1
ATOM 788 N N . ALA A 1 101 ? 2.660 9.520 2.379 1.00 98.31 101 ALA A N 1
ATOM 789 C CA . ALA A 1 101 ? 4.106 9.646 2.515 1.00 98.31 101 ALA A CA 1
ATOM 790 C C . ALA A 1 101 ? 4.843 8.640 1.626 1.00 98.31 101 ALA A C 1
ATOM 792 O O . ALA A 1 101 ? 5.794 9.013 0.941 1.00 98.31 101 ALA A O 1
ATOM 793 N N . TRP A 1 102 ? 4.373 7.393 1.590 1.00 97.75 102 TRP A N 1
ATOM 794 C CA . TRP A 1 102 ? 4.957 6.351 0.758 1.00 97.75 102 TRP A CA 1
ATOM 795 C C . TRP A 1 102 ? 4.796 6.640 -0.738 1.00 97.75 102 TRP A C 1
ATOM 797 O O . TRP A 1 102 ? 5.768 6.530 -1.485 1.00 97.75 102 TRP A O 1
ATOM 807 N N . LEU A 1 103 ? 3.613 7.080 -1.178 1.00 96.75 103 LEU A N 1
ATOM 808 C CA . LEU A 1 103 ? 3.389 7.461 -2.574 1.00 96.75 103 LEU A CA 1
ATOM 809 C C . LEU A 1 103 ? 4.313 8.612 -2.999 1.00 96.75 103 LEU A C 1
ATOM 811 O O . LEU A 1 103 ? 4.983 8.501 -4.025 1.00 96.75 103 LEU A O 1
ATOM 815 N N . ARG A 1 104 ? 4.409 9.676 -2.188 1.00 97.69 104 ARG A N 1
ATOM 816 C CA . ARG A 1 104 ? 5.316 10.809 -2.454 1.00 97.69 104 ARG A CA 1
ATOM 817 C C . ARG A 1 104 ? 6.776 10.376 -2.540 1.00 97.69 104 ARG A C 1
ATOM 819 O O . ARG A 1 104 ? 7.511 10.830 -3.409 1.00 97.69 104 ARG A O 1
ATOM 826 N N . ASP A 1 105 ? 7.203 9.494 -1.645 1.00 96.50 105 ASP A N 1
ATOM 827 C CA . ASP A 1 105 ? 8.560 8.956 -1.632 1.00 96.50 105 ASP A CA 1
ATOM 828 C C . ASP A 1 105 ? 8.867 8.125 -2.892 1.00 96.50 105 ASP A C 1
ATOM 830 O O . ASP A 1 105 ? 9.935 8.282 -3.488 1.00 96.50 105 ASP A O 1
ATOM 834 N N . ARG A 1 106 ? 7.912 7.310 -3.364 1.00 95.88 106 ARG A N 1
ATOM 835 C CA . ARG A 1 106 ? 8.034 6.591 -4.643 1.00 95.88 106 ARG A CA 1
ATOM 836 C C . ARG A 1 106 ? 8.118 7.543 -5.834 1.00 95.88 106 ARG A C 1
ATOM 838 O O . ARG A 1 106 ? 8.987 7.349 -6.678 1.00 95.88 106 ARG A O 1
ATOM 845 N N . GLN A 1 107 ? 7.260 8.564 -5.879 1.00 94.62 107 GLN A N 1
ATOM 846 C CA . GLN A 1 107 ? 7.268 9.591 -6.929 1.00 94.62 107 GLN A CA 1
ATOM 847 C C . GLN A 1 107 ? 8.599 10.349 -6.964 1.00 94.62 107 GLN A C 1
ATOM 849 O O . GLN A 1 107 ? 9.181 10.509 -8.029 1.00 94.62 107 GLN A O 1
ATOM 854 N N . ARG A 1 108 ? 9.126 10.738 -5.797 1.00 95.06 108 ARG A N 1
ATOM 855 C CA . ARG A 1 108 ? 10.429 11.405 -5.682 1.00 95.06 108 ARG A CA 1
ATOM 856 C C . ARG A 1 108 ? 11.569 10.547 -6.228 1.00 95.06 108 ARG A C 1
ATOM 858 O O . ARG A 1 108 ? 12.423 11.073 -6.922 1.00 95.06 108 ARG A O 1
ATOM 865 N N . ARG A 1 109 ? 11.586 9.244 -5.923 1.00 93.25 109 ARG A N 1
ATOM 866 C CA . ARG A 1 109 ? 12.601 8.323 -6.462 1.00 93.25 109 ARG A CA 1
ATOM 867 C C . ARG A 1 109 ? 12.521 8.164 -7.979 1.00 93.25 109 ARG A C 1
ATOM 869 O O . ARG A 1 109 ? 13.556 7.991 -8.595 1.00 93.25 109 ARG A O 1
ATOM 876 N N . ALA A 1 110 ? 11.316 8.208 -8.546 1.00 88.50 110 ALA A N 1
ATOM 877 C CA . ALA A 1 110 ? 11.111 8.055 -9.984 1.00 88.50 110 ALA A CA 1
ATOM 878 C C . ALA A 1 110 ? 11.445 9.326 -10.786 1.00 88.50 110 ALA A C 1
ATOM 880 O O . ALA A 1 110 ? 11.569 9.253 -12.003 1.00 88.50 110 ALA A O 1
ATOM 881 N N . ALA A 1 111 ? 11.536 10.481 -10.119 1.00 86.31 111 ALA A N 1
ATOM 882 C CA . ALA A 1 111 ? 11.869 11.767 -10.729 1.00 86.31 111 ALA A CA 1
ATOM 883 C C . ALA A 1 111 ? 13.375 12.105 -10.689 1.00 86.31 111 ALA A C 1
ATOM 885 O O . ALA A 1 111 ? 13.757 13.151 -11.211 1.00 86.31 111 ALA A O 1
ATOM 886 N N . GLY A 1 112 ? 14.197 11.275 -10.034 1.00 61.84 112 GLY A N 1
ATOM 887 C CA . GLY A 1 112 ? 15.660 11.406 -9.961 1.00 61.84 112 GLY A CA 1
ATOM 888 C C . GLY A 1 112 ? 16.373 10.318 -10.748 1.00 61.84 112 GLY A C 1
ATOM 889 O O . GLY A 1 112 ? 17.608 10.443 -10.873 1.00 61.84 112 GLY A O 1
#

Foldseek 3Di:
DDDPDDDPCVVCVVVCVVPPCADQQFANQLLRRDGDHDPDPPDRHRDPVSVVVVVVLVVVLCVVLVVLVVLLVQLVPDDPDPVSVVSNVVSVVVNVVSVVVSVVVSVVSNVD